Protein AF-A0A969I263-F1 (afdb_monomer)

Radius of gyration: 16.47 Å; Cα contacts (8 Å, |Δi|>4): 74; chains: 1; bounding box: 40×29×43 Å

Sequence (121 aa):
MEAIRRYYFPVASFLLLALTVAAFSDNLFTDTGQSSNSDPKFIIHGMLCGAWMILLFTQSCLVSADNVRLHRKLGAVGIAIAIGVTLSTIWLFVAAWNGWAAMSPEVKANRFLLPSYSLFV

Structure (mmCIF, N/CA/C/O backbone):
data_AF-A0A969I263-F1
#
_entry.id   AF-A0A969I263-F1
#
loop_
_atom_site.group_PDB
_atom_site.id
_atom_site.type_symbol
_atom_site.label_atom_id
_atom_site.label_alt_id
_atom_site.label_comp_id
_atom_site.label_asym_id
_atom_site.label_entity_id
_atom_site.label_seq_id
_atom_site.pdbx_PDB_ins_code
_atom_site.Cartn_x
_atom_site.Cartn_y
_atom_site.Cartn_z
_atom_site.occupancy
_atom_site.B_iso_or_equiv
_atom_site.auth_seq_id
_atom_site.auth_comp_id
_atom_site.auth_asym_id
_atom_site.auth_atom_id
_atom_site.pdbx_PDB_model_num
ATOM 1 N N . MET A 1 1 ? -19.420 16.776 16.633 1.00 62.88 1 MET A N 1
ATOM 2 C CA . MET A 1 1 ? -18.015 16.525 17.035 1.00 62.88 1 MET A CA 1
ATOM 3 C C . MET A 1 1 ? -17.748 15.038 17.274 1.00 62.88 1 MET A C 1
ATOM 5 O O . MET A 1 1 ? -16.822 14.520 16.665 1.00 62.88 1 MET A O 1
ATOM 9 N N . GLU A 1 2 ? -18.571 14.335 18.069 1.00 74.56 2 GLU A N 1
ATOM 10 C CA . GLU A 1 2 ? -18.472 12.875 18.306 1.00 74.56 2 GLU A CA 1
ATOM 11 C C . GLU A 1 2 ? -18.429 12.043 17.011 1.00 74.56 2 GLU A C 1
ATOM 13 O O . GLU A 1 2 ? -17.503 11.270 16.788 1.00 74.56 2 GLU A O 1
ATOM 18 N N . ALA A 1 3 ? -19.405 12.257 16.118 1.00 77.38 3 ALA A N 1
ATOM 19 C CA . ALA A 1 3 ? -19.531 11.497 14.875 1.00 77.38 3 ALA A CA 1
ATOM 20 C C . ALA A 1 3 ? -18.330 11.703 13.937 1.00 77.38 3 ALA A C 1
ATOM 22 O O . ALA A 1 3 ? -17.828 10.744 13.363 1.00 77.38 3 ALA A O 1
ATOM 23 N N . ILE A 1 4 ? -17.821 12.937 13.835 1.00 85.50 4 ILE A N 1
ATOM 24 C CA . ILE A 1 4 ? -16.636 13.242 13.019 1.00 85.50 4 ILE A CA 1
ATOM 25 C C . ILE A 1 4 ? -15.431 12.457 13.542 1.00 85.50 4 ILE A C 1
ATOM 27 O O . ILE A 1 4 ? -14.759 11.797 12.758 1.00 85.50 4 ILE A O 1
ATOM 31 N N . ARG A 1 5 ? -15.194 12.452 14.862 1.00 86.00 5 ARG A N 1
ATOM 32 C CA . ARG A 1 5 ? -14.100 11.670 15.462 1.00 86.00 5 ARG A CA 1
ATOM 33 C C . ARG A 1 5 ? -14.245 10.169 15.210 1.00 86.00 5 ARG A C 1
ATOM 35 O O . ARG A 1 5 ? -13.255 9.518 14.896 1.00 86.00 5 ARG A O 1
ATOM 42 N N . ARG A 1 6 ? -15.466 9.637 15.306 1.00 91.00 6 ARG A N 1
ATOM 43 C CA . ARG A 1 6 ? -15.747 8.208 15.104 1.00 91.00 6 ARG A CA 1
ATOM 44 C C . ARG A 1 6 ? -15.518 7.750 13.661 1.00 91.00 6 ARG A C 1
ATOM 46 O O . ARG A 1 6 ? -15.003 6.656 13.453 1.00 91.00 6 ARG A O 1
ATOM 53 N N . TYR A 1 7 ? -15.894 8.570 12.679 1.00 95.06 7 TYR A N 1
ATOM 54 C CA . TYR A 1 7 ? -15.902 8.173 11.265 1.00 95.06 7 TYR A CA 1
ATOM 55 C C . TYR A 1 7 ? -14.740 8.718 10.435 1.00 95.06 7 TYR A C 1
ATOM 57 O O . TYR A 1 7 ? -14.575 8.282 9.299 1.00 95.06 7 TYR A O 1
ATOM 65 N N . TYR A 1 8 ? -13.909 9.611 10.977 1.00 96.19 8 TYR A N 1
ATOM 66 C CA . TYR A 1 8 ? -12.786 10.194 10.240 1.00 96.19 8 TYR A CA 1
ATOM 67 C C . TYR A 1 8 ? -11.865 9.132 9.616 1.00 96.19 8 TYR A C 1
ATOM 69 O O . TYR A 1 8 ? -11.654 9.142 8.406 1.00 96.19 8 TYR A O 1
ATOM 77 N N . PHE A 1 9 ? -11.365 8.180 10.413 1.00 97.12 9 PHE A N 1
ATOM 78 C CA . PHE A 1 9 ? -10.458 7.139 9.915 1.00 97.12 9 PHE A CA 1
ATOM 79 C C . PHE A 1 9 ? -11.131 6.151 8.946 1.00 97.12 9 PHE A C 1
ATOM 81 O O . PHE A 1 9 ? -10.532 5.882 7.903 1.00 97.12 9 PHE A O 1
ATOM 88 N N . PRO A 1 10 ? -12.357 5.648 9.207 1.00 98.06 10 PRO A N 1
ATOM 89 C CA . PRO A 1 10 ? -13.111 4.876 8.219 1.00 98.06 10 PRO A CA 1
ATOM 90 C C . PRO A 1 10 ? -13.297 5.588 6.882 1.00 98.06 10 PRO A C 1
ATOM 92 O O . PRO A 1 10 ? -13.045 4.997 5.838 1.00 98.06 10 PRO A O 1
ATOM 95 N N . VAL A 1 11 ? -13.688 6.863 6.892 1.00 98.12 11 VAL A N 1
ATOM 96 C CA . VAL A 1 11 ? -13.900 7.624 5.652 1.00 98.12 11 VAL A CA 1
ATOM 97 C C . VAL A 1 11 ? -12.577 7.855 4.925 1.00 98.12 11 VAL A C 1
ATOM 99 O O . VAL A 1 11 ? -12.491 7.601 3.728 1.00 98.12 11 VAL A O 1
ATOM 102 N N . ALA A 1 12 ? -11.529 8.287 5.631 1.00 98.12 12 ALA A N 1
ATOM 103 C CA . ALA A 1 12 ? -10.223 8.529 5.025 1.00 98.12 12 ALA A CA 1
ATOM 104 C C . ALA A 1 12 ? -9.626 7.251 4.411 1.00 98.12 12 ALA A C 1
ATOM 106 O O . ALA A 1 12 ? -9.184 7.261 3.264 1.00 98.12 12 ALA A O 1
ATOM 107 N N . SER A 1 13 ? -9.656 6.134 5.139 1.00 98.31 13 SER A N 1
ATOM 108 C CA . SER A 1 13 ? -9.146 4.853 4.637 1.00 98.31 13 SER A CA 1
ATOM 109 C C . SER A 1 13 ? -10.015 4.259 3.527 1.00 98.31 13 SER A C 1
ATOM 111 O O . SER A 1 13 ? -9.472 3.664 2.600 1.00 98.31 13 SER A O 1
ATOM 113 N N . PHE A 1 14 ? -11.335 4.475 3.550 1.00 98.56 14 PHE A N 1
ATOM 114 C CA . PHE A 1 14 ? -12.209 4.123 2.431 1.00 98.56 14 PHE A CA 1
ATOM 115 C C . PHE A 1 14 ? -11.843 4.898 1.164 1.00 98.56 14 PHE A C 1
ATOM 117 O O . PHE A 1 14 ? -11.745 4.299 0.098 1.00 98.56 14 PHE A O 1
ATOM 124 N N . LEU A 1 15 ? -11.596 6.208 1.270 1.00 98.50 15 LEU A N 1
ATOM 125 C CA . LEU A 1 15 ? -11.154 7.017 0.131 1.00 98.50 15 LEU A CA 1
ATOM 126 C C . LEU A 1 15 ? -9.817 6.513 -0.423 1.00 98.50 15 LEU A C 1
ATOM 128 O O . LEU A 1 15 ? -9.682 6.376 -1.635 1.00 98.50 15 LEU A O 1
ATOM 132 N N . LEU A 1 16 ? -8.855 6.177 0.442 1.00 98.19 16 LEU A N 1
ATOM 133 C CA . LEU A 1 16 ? -7.583 5.581 0.016 1.00 98.19 16 LEU A 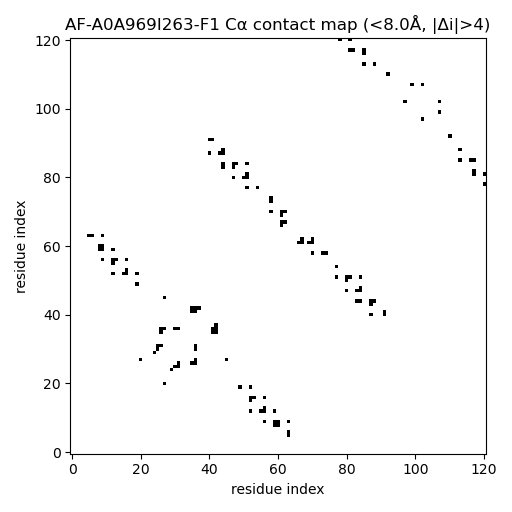CA 1
ATOM 134 C C . LEU A 1 16 ? -7.782 4.231 -0.686 1.00 98.19 16 LEU A C 1
ATOM 136 O O . LEU A 1 16 ? -7.170 3.987 -1.727 1.00 98.19 16 LEU A O 1
ATOM 140 N N . LEU A 1 17 ? -8.656 3.372 -0.158 1.00 98.38 17 LEU A N 1
ATOM 141 C CA . LEU A 1 17 ? -8.996 2.095 -0.780 1.00 98.38 17 LEU A CA 1
ATOM 142 C C . LEU A 1 17 ? -9.670 2.304 -2.143 1.00 98.38 17 LEU A C 1
ATOM 144 O O . LEU A 1 17 ? -9.269 1.676 -3.116 1.00 98.38 17 LEU A O 1
ATOM 148 N N . ALA A 1 18 ? -10.637 3.216 -2.243 1.00 98.38 18 ALA A N 1
ATOM 149 C CA . ALA A 1 18 ? -11.325 3.532 -3.492 1.00 98.38 18 ALA A CA 1
ATOM 150 C C . ALA A 1 18 ? -10.363 4.095 -4.549 1.00 98.38 18 ALA A C 1
ATOM 152 O O . ALA A 1 18 ? -10.395 3.663 -5.700 1.00 98.38 18 ALA A O 1
ATOM 153 N N . LEU A 1 19 ? -9.464 5.002 -4.155 1.00 98.00 19 LEU A N 1
ATOM 154 C CA . LEU A 1 19 ? -8.421 5.529 -5.036 1.00 98.00 19 LEU A CA 1
ATOM 155 C C . LEU A 1 19 ? -7.442 4.438 -5.472 1.00 98.00 19 LEU A C 1
ATOM 157 O O . LEU A 1 19 ? -7.058 4.417 -6.634 1.00 98.00 19 LEU A O 1
ATOM 161 N N . THR A 1 20 ? -7.081 3.509 -4.584 1.00 96.38 20 THR A N 1
ATOM 162 C CA . THR A 1 20 ? -6.241 2.351 -4.931 1.00 96.38 20 THR A CA 1
ATOM 163 C C . THR A 1 20 ? -6.941 1.469 -5.966 1.00 96.38 20 THR A C 1
ATOM 165 O O . THR A 1 20 ? -6.370 1.142 -6.998 1.00 96.38 20 THR A O 1
ATOM 168 N N . VAL A 1 21 ? -8.207 1.125 -5.738 1.00 96.19 21 VAL A N 1
ATOM 169 C CA . VAL A 1 21 ? -9.000 0.308 -6.668 1.00 96.19 21 VAL A CA 1
ATOM 170 C C . VAL A 1 21 ? -9.119 0.996 -8.030 1.00 96.19 21 VAL A C 1
ATOM 172 O O . VAL A 1 21 ? -8.955 0.339 -9.053 1.00 96.19 21 VAL A O 1
ATOM 175 N N . ALA A 1 22 ? -9.360 2.309 -8.057 1.00 96.31 22 ALA A N 1
ATOM 176 C CA . ALA A 1 22 ? -9.452 3.077 -9.295 1.00 96.31 22 ALA A CA 1
ATOM 177 C C . ALA A 1 22 ? -8.105 3.156 -10.033 1.00 96.31 22 ALA A C 1
ATOM 179 O O . ALA A 1 22 ? -8.039 2.832 -11.219 1.00 96.31 22 ALA A O 1
ATOM 180 N N . ALA A 1 23 ? -7.035 3.542 -9.330 1.00 93.31 23 ALA A N 1
ATOM 181 C CA . ALA A 1 23 ? -5.709 3.769 -9.903 1.00 93.31 23 ALA A CA 1
ATOM 182 C C . ALA A 1 23 ? -5.035 2.494 -10.426 1.00 93.31 23 ALA A C 1
ATOM 184 O O . ALA A 1 23 ? -4.183 2.592 -11.299 1.00 93.31 23 ALA A O 1
ATOM 185 N N . PHE A 1 24 ? -5.415 1.325 -9.903 1.00 93.62 24 PHE A N 1
ATOM 186 C CA . PHE A 1 24 ? -4.864 0.027 -10.301 1.00 93.62 24 PHE A CA 1
ATOM 187 C C . PHE A 1 24 ? -5.895 -0.865 -11.013 1.00 93.62 24 PHE A C 1
ATOM 189 O O . PHE A 1 24 ? -5.673 -2.063 -11.160 1.00 93.62 24 PHE A O 1
ATOM 196 N N . SER A 1 25 ? -7.046 -0.325 -11.433 1.00 91.62 25 SER A N 1
ATOM 197 C CA . SER A 1 25 ? -8.129 -1.103 -12.067 1.00 91.62 25 SER A CA 1
ATOM 198 C C . SER A 1 25 ? -7.733 -1.743 -13.407 1.00 91.62 25 SER A C 1
ATOM 200 O O . SER A 1 25 ? -8.202 -2.836 -13.739 1.00 91.62 25 SER A O 1
ATOM 202 N N . ASP A 1 26 ? -6.830 -1.086 -14.133 1.00 91.06 26 ASP A N 1
ATOM 203 C CA . ASP A 1 26 ? -6.177 -1.509 -15.378 1.00 91.06 26 ASP A CA 1
ATOM 204 C C . ASP A 1 26 ? -5.198 -2.681 -15.202 1.00 91.06 26 ASP A C 1
ATOM 206 O O . ASP A 1 26 ? -4.696 -3.231 -16.182 1.00 91.06 26 ASP A O 1
ATOM 210 N N . ASN A 1 27 ? -4.881 -3.022 -13.953 1.00 87.69 27 ASN A N 1
ATOM 211 C CA . ASN A 1 27 ? -4.076 -4.173 -13.579 1.00 87.69 27 ASN A CA 1
ATOM 212 C C . ASN A 1 27 ? -4.909 -5.215 -12.823 1.00 87.69 27 ASN A C 1
ATOM 214 O O . ASN A 1 27 ? -4.793 -6.412 -13.065 1.00 87.69 27 ASN A O 1
ATOM 218 N N . LEU A 1 28 ? -5.783 -4.744 -11.932 1.00 81.94 28 LEU A N 1
ATOM 219 C CA . LEU A 1 28 ? -6.527 -5.563 -10.983 1.00 81.94 28 LEU A CA 1
ATOM 220 C C . LEU A 1 28 ? -7.722 -6.289 -11.611 1.00 81.94 28 LEU A C 1
ATOM 222 O O . LEU A 1 28 ? -8.030 -7.407 -11.204 1.00 81.94 28 LEU A O 1
ATOM 226 N N . PHE A 1 29 ? -8.407 -5.662 -12.572 1.00 87.31 29 PHE A N 1
ATOM 227 C CA . PHE A 1 29 ? -9.638 -6.211 -13.160 1.00 87.31 29 PHE A CA 1
ATOM 228 C C . PHE A 1 29 ? -9.608 -6.310 -14.679 1.00 87.31 29 PHE A C 1
ATOM 230 O O . PHE A 1 29 ? -10.366 -7.092 -15.250 1.00 87.31 29 PHE A O 1
ATOM 237 N N . THR A 1 30 ? -8.774 -5.504 -15.331 1.00 89.88 30 THR A N 1
ATOM 238 C CA . THR A 1 30 ? -8.725 -5.411 -16.790 1.00 89.88 30 THR A CA 1
ATOM 239 C C . THR A 1 30 ? -7.328 -5.761 -17.257 1.00 89.88 30 THR A C 1
ATOM 241 O O . THR A 1 30 ? -6.364 -5.262 -16.697 1.00 89.88 30 THR A O 1
ATOM 244 N N . ASP A 1 31 ? -7.205 -6.592 -18.286 1.00 90.56 31 ASP A N 1
ATOM 245 C CA . ASP A 1 31 ? -5.941 -6.731 -19.003 1.00 90.56 31 ASP A CA 1
ATOM 246 C C . ASP A 1 31 ? -5.889 -5.658 -20.092 1.00 90.56 31 ASP A C 1
ATOM 248 O O . ASP A 1 31 ? -6.712 -5.649 -21.009 1.00 90.56 31 ASP A O 1
ATOM 252 N N . THR A 1 32 ? -4.960 -4.715 -19.956 1.00 92.94 32 THR A N 1
ATOM 253 C CA . THR A 1 32 ? -4.763 -3.625 -20.922 1.00 92.94 32 THR A CA 1
ATOM 254 C C . THR A 1 32 ? -3.577 -3.889 -21.852 1.00 92.94 32 THR A C 1
ATOM 256 O O . THR A 1 32 ? -3.262 -3.055 -22.701 1.00 92.94 32 THR A O 1
ATOM 259 N N . GLY A 1 33 ? -2.927 -5.052 -21.726 1.00 92.38 33 GLY A N 1
ATOM 260 C CA . GLY A 1 33 ? -1.746 -5.434 -22.494 1.00 92.38 33 GLY A CA 1
ATOM 261 C C . GLY A 1 33 ? -0.436 -4.842 -21.967 1.00 92.38 33 GLY A C 1
ATOM 262 O O . GLY A 1 33 ? 0.600 -4.985 -22.622 1.00 92.38 33 GLY A O 1
ATOM 263 N N . GLN A 1 34 ? -0.438 -4.182 -20.802 1.00 91.88 34 GLN A N 1
ATOM 264 C CA . GLN A 1 34 ? 0.804 -3.745 -20.161 1.00 91.88 34 GLN A CA 1
ATOM 265 C C . GLN A 1 34 ? 1.538 -4.937 -19.540 1.00 91.88 34 GLN A C 1
ATOM 267 O O . GLN A 1 34 ? 0.931 -5.889 -19.057 1.00 91.88 34 GLN A O 1
ATOM 272 N N . SER A 1 35 ? 2.871 -4.874 -19.496 1.00 87.88 35 SER A N 1
ATOM 273 C CA . SER A 1 35 ? 3.695 -5.973 -18.967 1.00 87.88 35 SER A CA 1
ATOM 274 C C . SER A 1 35 ? 3.313 -6.375 -17.538 1.00 87.88 35 SER A C 1
ATOM 276 O O . SER A 1 35 ? 3.371 -7.551 -17.181 1.00 87.88 35 SER A O 1
ATOM 278 N N . SER A 1 36 ? 2.871 -5.411 -16.731 1.00 90.31 36 SER A N 1
ATOM 279 C CA . SER A 1 36 ? 2.437 -5.624 -15.354 1.00 90.31 36 SER A CA 1
ATOM 280 C C . SER A 1 36 ? 1.146 -6.440 -15.223 1.00 90.31 36 SER A C 1
ATOM 282 O O . SER A 1 36 ? 0.903 -6.932 -14.124 1.00 90.31 36 SER A O 1
ATOM 284 N N . ASN A 1 37 ? 0.338 -6.617 -16.280 1.00 93.06 37 ASN A N 1
ATOM 285 C CA . ASN A 1 37 ? -0.862 -7.468 -16.241 1.00 93.06 37 ASN A CA 1
ATOM 286 C C . ASN A 1 37 ? -0.521 -8.962 -16.127 1.00 93.06 37 ASN A C 1
ATOM 288 O O . ASN A 1 37 ? -1.270 -9.716 -15.513 1.00 93.06 37 ASN A O 1
ATOM 292 N N . SER A 1 38 ? 0.600 -9.395 -16.711 1.00 91.50 38 SER A N 1
ATOM 293 C CA . SER A 1 38 ? 0.970 -10.817 -16.801 1.00 91.50 38 SER A CA 1
ATOM 294 C C . SER A 1 38 ? 2.202 -11.196 -15.984 1.00 91.50 38 SER A C 1
ATOM 296 O O . SER A 1 38 ? 2.454 -12.373 -15.733 1.00 91.50 38 SER A O 1
ATOM 298 N N . ASP A 1 39 ? 3.020 -10.216 -15.609 1.00 94.00 39 ASP A N 1
ATOM 299 C CA . ASP A 1 39 ? 4.308 -10.463 -14.978 1.00 94.00 39 ASP A CA 1
ATOM 300 C C . ASP A 1 39 ? 4.153 -10.691 -13.457 1.00 94.00 39 ASP A C 1
ATOM 302 O O . ASP A 1 39 ? 3.749 -9.774 -12.726 1.00 94.00 39 ASP A O 1
ATOM 306 N N . PRO A 1 40 ? 4.491 -11.894 -12.941 1.00 94.06 40 PRO A N 1
ATOM 307 C CA . PRO A 1 40 ? 4.131 -12.313 -11.586 1.00 94.06 40 PRO A CA 1
ATOM 308 C C . PRO A 1 40 ? 4.603 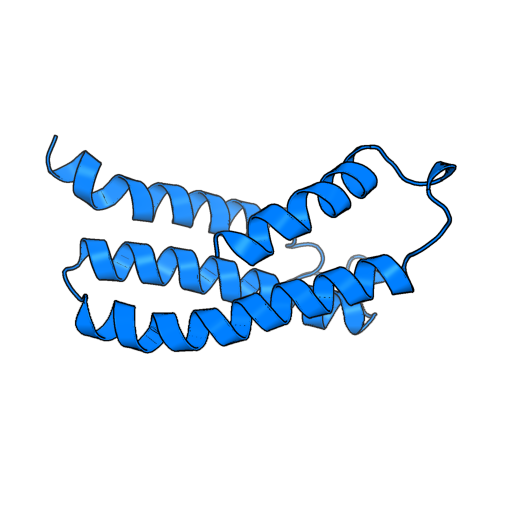-11.381 -10.470 1.00 94.06 40 PRO A C 1
ATOM 310 O O . PRO A 1 40 ? 3.932 -11.272 -9.444 1.00 94.06 40 PRO A O 1
ATOM 313 N N . LYS A 1 41 ? 5.738 -10.687 -10.640 1.00 94.88 41 LYS A N 1
ATOM 314 C CA . LYS A 1 41 ? 6.254 -9.790 -9.590 1.00 94.88 41 LYS A CA 1
ATOM 315 C C . LYS A 1 41 ? 5.319 -8.608 -9.328 1.00 94.88 41 LYS A C 1
ATOM 317 O O . LYS A 1 41 ? 5.176 -8.206 -8.175 1.00 94.88 41 LYS A O 1
ATOM 322 N N . PHE A 1 42 ? 4.668 -8.080 -10.368 1.00 94.38 42 PHE A N 1
ATOM 323 C CA . PHE A 1 42 ? 3.719 -6.975 -10.227 1.00 94.38 42 PHE A CA 1
ATOM 324 C C . PHE A 1 42 ? 2.390 -7.461 -9.660 1.00 94.38 42 PHE A C 1
ATOM 326 O O . PHE A 1 42 ? 1.850 -6.808 -8.774 1.00 94.38 42 PHE A O 1
ATOM 333 N N . ILE A 1 43 ? 1.928 -8.644 -10.075 1.00 93.81 43 ILE A N 1
ATOM 334 C CA . ILE A 1 43 ? 0.700 -9.258 -9.554 1.00 93.81 43 ILE A CA 1
ATOM 335 C C . ILE A 1 43 ? 0.839 -9.538 -8.051 1.00 93.81 43 ILE A C 1
ATOM 337 O O . ILE A 1 43 ? -0.013 -9.139 -7.260 1.00 93.81 43 ILE A O 1
ATOM 341 N N . ILE A 1 44 ? 1.940 -10.169 -7.623 1.00 95.75 44 ILE A N 1
ATOM 342 C CA . ILE A 1 44 ? 2.192 -10.478 -6.205 1.00 95.75 44 ILE A CA 1
ATOM 343 C C . ILE A 1 44 ? 2.265 -9.200 -5.368 1.00 95.75 44 ILE A C 1
ATOM 345 O O . ILE A 1 44 ? 1.608 -9.108 -4.330 1.00 95.75 44 ILE A O 1
ATOM 349 N N . HIS A 1 45 ? 3.034 -8.204 -5.816 1.00 96.19 45 HIS A N 1
ATOM 350 C CA . HIS A 1 45 ? 3.125 -6.923 -5.120 1.00 96.19 45 HIS A CA 1
ATOM 351 C C . HIS A 1 45 ? 1.764 -6.211 -5.054 1.00 96.19 45 HIS A C 1
ATOM 353 O O . HIS A 1 45 ? 1.363 -5.751 -3.985 1.00 96.19 45 HIS A O 1
ATOM 359 N N . GLY A 1 46 ? 1.026 -6.179 -6.166 1.00 95.38 46 GLY A N 1
ATOM 360 C CA . GLY A 1 46 ? -0.308 -5.588 -6.253 1.00 95.38 46 GLY A CA 1
ATOM 361 C C . GLY A 1 46 ? -1.301 -6.243 -5.294 1.00 95.38 46 GLY A C 1
ATOM 362 O O . GLY A 1 46 ? -2.002 -5.538 -4.571 1.00 95.38 46 GLY A O 1
ATOM 363 N N . MET A 1 47 ? -1.306 -7.577 -5.195 1.00 95.44 47 MET A N 1
ATOM 364 C CA . MET A 1 47 ? -2.140 -8.304 -4.229 1.00 95.44 47 MET A CA 1
ATOM 365 C C . MET A 1 47 ? -1.778 -7.970 -2.777 1.00 95.44 47 MET A C 1
ATOM 367 O O . MET A 1 47 ? -2.674 -7.776 -1.957 1.00 95.44 47 MET A O 1
ATOM 371 N N . LEU A 1 48 ? -0.485 -7.870 -2.450 1.00 97.38 48 LEU A N 1
ATOM 372 C CA . LEU A 1 48 ? -0.024 -7.516 -1.102 1.00 97.38 48 LEU A CA 1
ATOM 373 C C . LEU A 1 48 ? -0.415 -6.079 -0.728 1.00 97.38 48 LEU A C 1
ATOM 375 O O . LEU A 1 48 ? -0.955 -5.855 0.355 1.00 97.38 48 LEU A O 1
ATOM 379 N N . CYS A 1 49 ? -0.214 -5.120 -1.634 1.00 96.31 49 CYS A N 1
ATOM 380 C CA . CYS A 1 49 ? -0.642 -3.732 -1.449 1.00 96.31 49 CYS A CA 1
ATOM 381 C C . CYS A 1 49 ? -2.171 -3.606 -1.356 1.00 96.31 49 CYS A C 1
ATOM 383 O O . CYS A 1 49 ? -2.681 -2.881 -0.503 1.00 96.31 49 CYS A O 1
ATOM 385 N N . GLY A 1 50 ? -2.917 -4.347 -2.178 1.00 96.81 50 GLY A N 1
ATOM 386 C CA . GLY A 1 50 ? -4.377 -4.404 -2.106 1.00 96.81 50 GLY A CA 1
ATOM 387 C C . GLY A 1 50 ? -4.861 -4.954 -0.764 1.00 96.81 50 GLY A C 1
ATOM 388 O O . GLY A 1 50 ? -5.694 -4.334 -0.102 1.00 96.81 50 GLY A O 1
ATOM 389 N N . ALA A 1 51 ? -4.283 -6.069 -0.309 1.00 97.31 51 ALA A N 1
ATOM 390 C CA . ALA A 1 51 ? -4.571 -6.647 1.002 1.00 97.31 51 ALA A CA 1
ATOM 391 C C . ALA A 1 51 ? -4.245 -5.671 2.144 1.00 97.31 51 ALA A C 1
ATOM 393 O O . ALA A 1 51 ? -5.024 -5.558 3.091 1.00 97.31 51 ALA A O 1
ATOM 394 N N . TRP A 1 52 ? -3.141 -4.925 2.036 1.00 97.81 52 TRP A N 1
ATOM 395 C CA . TRP A 1 52 ? -2.772 -3.882 2.991 1.00 97.81 52 TRP A CA 1
ATOM 396 C C . TRP A 1 52 ? -3.839 -2.781 3.091 1.00 97.81 52 TRP A C 1
ATOM 398 O O . TRP A 1 52 ? -4.284 -2.457 4.193 1.00 97.81 52 TRP A O 1
ATOM 408 N N . MET A 1 53 ? -4.316 -2.250 1.960 1.00 97.75 53 MET A N 1
ATOM 409 C CA . MET A 1 53 ? -5.345 -1.198 1.945 1.00 97.75 53 MET A CA 1
ATOM 410 C C . MET A 1 53 ? -6.705 -1.691 2.454 1.00 97.75 53 MET A C 1
ATOM 412 O O . MET A 1 53 ? -7.379 -0.987 3.211 1.00 97.75 53 MET A O 1
ATOM 416 N N . ILE A 1 54 ? -7.094 -2.920 2.102 1.00 98.25 54 ILE A N 1
ATOM 417 C CA . ILE A 1 54 ? -8.309 -3.561 2.630 1.00 98.25 54 ILE A CA 1
ATOM 418 C C . ILE A 1 54 ? -8.209 -3.718 4.150 1.00 98.25 54 ILE A C 1
ATOM 420 O O . ILE A 1 54 ? -9.172 -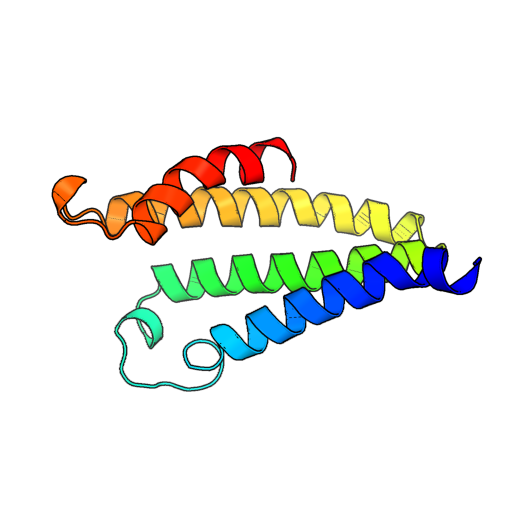3.435 4.873 1.00 98.25 54 ILE A O 1
ATOM 424 N N . LEU A 1 55 ? -7.047 -4.148 4.649 1.00 98.19 55 LEU A N 1
ATOM 425 C CA . LEU A 1 55 ? -6.829 -4.302 6.078 1.00 98.19 55 LEU A CA 1
ATOM 426 C C . LEU A 1 55 ? -6.860 -2.946 6.784 1.00 98.19 55 LEU A C 1
ATOM 428 O O . LEU A 1 55 ? -7.533 -2.843 7.802 1.00 98.19 55 LEU A O 1
ATOM 432 N N . LEU A 1 56 ? -6.226 -1.903 6.243 1.00 97.88 56 LEU A N 1
ATOM 433 C CA . LEU A 1 56 ? -6.277 -0.548 6.803 1.00 97.88 56 LEU A CA 1
ATOM 434 C C . LEU A 1 56 ? -7.723 -0.064 6.989 1.00 97.88 56 LEU A C 1
ATOM 436 O O . LEU A 1 56 ? -8.097 0.374 8.082 1.00 97.88 56 LEU A O 1
ATOM 440 N N . PHE A 1 57 ? -8.553 -0.199 5.950 1.00 98.62 57 PHE A N 1
ATOM 441 C CA . PHE A 1 57 ? -9.973 0.142 6.032 1.00 98.62 57 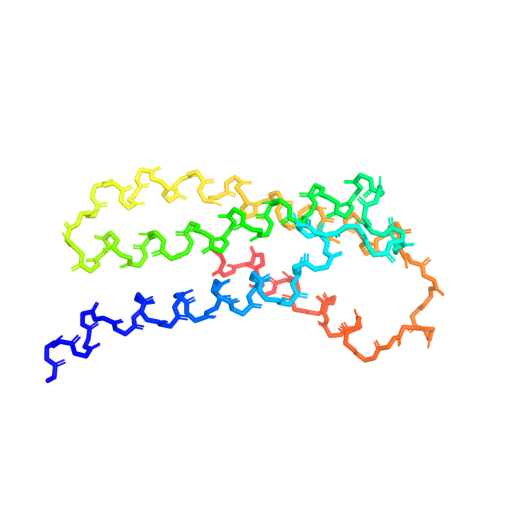PHE A CA 1
ATOM 442 C C . PHE A 1 57 ? -10.684 -0.693 7.103 1.00 98.62 57 PHE A C 1
ATOM 444 O O . PHE A 1 57 ? -11.302 -0.140 8.015 1.00 98.62 57 PHE A O 1
ATOM 451 N N . THR A 1 58 ? -10.500 -2.014 7.075 1.00 98.56 58 THR A N 1
ATOM 452 C CA . THR A 1 58 ? -11.086 -2.938 8.058 1.00 98.56 58 THR A CA 1
ATOM 453 C C . THR A 1 58 ? -10.701 -2.561 9.491 1.00 98.56 58 THR A C 1
ATOM 455 O O . THR A 1 58 ? -11.563 -2.495 10.367 1.00 98.56 58 THR A O 1
ATOM 458 N N . GLN A 1 59 ? -9.425 -2.264 9.743 1.00 98.12 59 GLN A N 1
ATOM 459 C CA . GLN A 1 59 ? -8.922 -1.900 11.065 1.00 98.12 59 GLN A CA 1
ATOM 460 C C . GLN A 1 59 ? -9.561 -0.612 11.579 1.00 98.12 59 GLN A C 1
ATOM 462 O O . GLN A 1 59 ? -9.975 -0.555 12.739 1.00 98.12 59 GLN A O 1
ATOM 467 N N . SER A 1 60 ? -9.703 0.394 10.715 1.00 98.06 60 SER A N 1
ATOM 468 C CA . SER A 1 60 ? -10.364 1.645 11.085 1.00 98.06 60 SER A CA 1
ATOM 469 C C . SER A 1 60 ? -11.850 1.441 11.419 1.00 98.06 60 SER A C 1
ATOM 471 O O . SER A 1 60 ? -12.338 1.984 12.414 1.00 98.06 60 SER A O 1
ATOM 473 N N . CYS A 1 61 ? -12.556 0.588 10.664 1.00 98.25 61 CYS A N 1
ATOM 474 C CA . CYS A 1 61 ? -13.944 0.226 10.941 1.00 98.25 61 CYS A CA 1
ATOM 475 C C . CYS A 1 61 ? -14.081 -0.513 12.275 1.00 98.25 61 CYS A C 1
ATOM 477 O O . CYS A 1 61 ? -14.968 -0.179 13.060 1.00 98.25 61 CYS A O 1
ATOM 479 N N . LEU A 1 62 ? -13.192 -1.468 12.570 1.00 98.25 62 LEU A N 1
ATOM 480 C CA . LEU A 1 62 ? -13.220 -2.224 13.825 1.00 98.25 62 LEU A CA 1
ATOM 481 C C . LEU A 1 62 ? -13.041 -1.325 15.047 1.00 98.25 62 LEU A C 1
ATOM 483 O O . LEU A 1 62 ? -13.773 -1.491 16.020 1.00 98.25 62 LEU A O 1
ATOM 487 N N . VAL A 1 63 ? -12.126 -0.354 14.989 1.00 97.19 63 VAL A N 1
ATOM 488 C CA . VAL A 1 63 ? -11.963 0.639 16.062 1.00 97.19 63 VAL A CA 1
ATOM 489 C C . VAL A 1 63 ? -13.209 1.517 16.177 1.00 97.19 63 VAL A C 1
ATOM 491 O O . VAL A 1 63 ? -13.708 1.708 17.280 1.00 97.19 63 VAL A O 1
ATOM 494 N N . SER A 1 64 ? -13.776 1.986 15.059 1.00 96.81 64 SER A N 1
ATOM 495 C CA . SER A 1 64 ? -15.013 2.787 15.080 1.00 96.81 64 SER A CA 1
ATOM 496 C C . SER A 1 64 ? -16.230 2.022 15.622 1.00 96.81 64 SER A C 1
ATOM 498 O O . SER A 1 64 ? -17.187 2.634 16.096 1.00 96.81 64 SER A O 1
ATOM 500 N N . ALA A 1 65 ? -16.203 0.691 15.552 1.00 96.44 65 ALA A N 1
ATOM 501 C CA . ALA A 1 65 ? -17.229 -0.211 16.065 1.00 96.44 65 ALA A CA 1
ATOM 502 C C . ALA A 1 65 ? -16.897 -0.761 17.466 1.00 96.44 65 ALA A C 1
ATOM 504 O O . ALA A 1 65 ? -17.549 -1.702 17.913 1.00 96.44 65 ALA A O 1
ATOM 505 N N . ASP A 1 66 ? -15.866 -0.224 18.130 1.00 96.56 66 ASP A N 1
ATOM 506 C CA . ASP A 1 66 ? -15.384 -0.650 19.450 1.00 96.56 66 ASP A CA 1
ATOM 507 C C . ASP A 1 66 ? -14.964 -2.137 19.524 1.00 96.56 66 ASP A C 1
ATOM 509 O O . ASP A 1 66 ? -14.774 -2.710 20.600 1.00 96.56 66 ASP A O 1
ATOM 513 N N . ASN A 1 67 ? -14.724 -2.784 18.378 1.00 98.00 67 ASN A N 1
ATOM 514 C CA . ASN A 1 67 ? -14.286 -4.178 18.287 1.00 98.00 67 ASN A CA 1
ATOM 515 C C . ASN A 1 67 ? -12.753 -4.296 18.324 1.00 98.00 67 ASN A C 1
ATOM 517 O O . ASN A 1 67 ? -12.094 -4.825 17.420 1.00 98.00 67 ASN A O 1
ATOM 521 N N . VAL A 1 68 ? -12.169 -3.812 19.419 1.00 97.50 68 VAL A N 1
ATOM 522 C CA . VAL A 1 68 ? -10.710 -3.765 19.620 1.00 97.50 68 VAL A CA 1
ATOM 523 C C . VAL A 1 68 ? -10.097 -5.169 19.703 1.00 97.50 68 VAL A C 1
ATOM 525 O O . VAL A 1 68 ? -8.942 -5.381 19.327 1.00 97.50 68 VAL A O 1
ATOM 528 N N . ARG A 1 69 ? -10.868 -6.165 20.157 1.00 98.00 69 ARG A N 1
ATOM 529 C CA . ARG A 1 69 ? -10.409 -7.559 20.228 1.00 98.00 69 ARG A CA 1
ATOM 530 C C . ARG A 1 69 ? -10.059 -8.099 18.843 1.00 98.00 69 ARG A C 1
ATOM 532 O O . ARG A 1 69 ? -8.984 -8.676 18.674 1.00 98.00 69 ARG A O 1
ATOM 539 N N . LEU A 1 70 ? -10.948 -7.920 17.864 1.00 98.19 70 LEU A N 1
ATOM 540 C CA . LEU A 1 70 ? -10.689 -8.376 16.500 1.00 98.19 70 LEU A CA 1
ATOM 541 C C . LEU A 1 70 ? -9.627 -7.511 15.814 1.00 98.19 70 LEU A C 1
ATOM 543 O O . LEU A 1 70 ? -8.771 -8.072 15.133 1.00 98.19 70 LEU A O 1
ATOM 547 N N . HIS A 1 71 ? -9.620 -6.196 16.070 1.00 97.69 71 HIS A N 1
ATOM 548 C CA . HIS A 1 71 ? -8.581 -5.279 15.584 1.00 97.69 71 HIS A CA 1
ATOM 549 C C . HIS A 1 71 ? -7.177 -5.801 15.916 1.00 97.69 71 HIS A C 1
ATOM 551 O O . HIS A 1 71 ? -6.352 -5.998 15.026 1.00 97.69 71 HIS A O 1
ATOM 557 N N . ARG A 1 72 ? -6.938 -6.150 17.188 1.00 97.06 72 ARG A N 1
ATOM 558 C CA . ARG A 1 72 ? -5.650 -6.696 17.647 1.00 97.06 72 ARG A CA 1
ATOM 559 C C . ARG A 1 72 ? -5.307 -8.036 16.996 1.00 97.06 72 ARG A C 1
ATOM 561 O O . ARG A 1 72 ? -4.163 -8.246 16.605 1.00 97.06 72 ARG A O 1
ATOM 568 N N . LYS A 1 73 ? -6.287 -8.936 16.849 1.00 96.69 73 LYS A N 1
ATOM 569 C CA . LYS A 1 73 ? -6.069 -10.252 16.227 1.00 96.69 73 LYS A CA 1
ATOM 570 C C . LYS A 1 73 ? -5.681 -10.123 14.751 1.00 96.69 73 LYS A C 1
ATOM 572 O O . LYS A 1 73 ? -4.735 -10.769 14.315 1.00 96.69 73 LYS A O 1
ATOM 577 N N . LEU A 1 74 ? -6.393 -9.287 13.994 1.00 97.06 74 LEU A N 1
ATOM 578 C CA . LEU A 1 74 ? -6.079 -9.029 12.586 1.00 97.06 74 LEU A CA 1
ATOM 579 C C . LEU A 1 74 ? -4.835 -8.147 12.421 1.00 97.06 74 LEU A C 1
ATOM 581 O O . LEU A 1 74 ? -4.149 -8.256 11.411 1.00 97.06 74 LEU A O 1
ATOM 585 N N . GLY A 1 75 ? -4.504 -7.312 13.409 1.00 95.19 75 GLY A N 1
ATOM 586 C CA . GLY A 1 75 ? -3.306 -6.469 13.390 1.00 95.19 75 GLY A CA 1
ATOM 587 C C . GLY A 1 75 ? -2.025 -7.298 13.305 1.00 95.19 75 GLY A C 1
ATOM 588 O O . GLY A 1 75 ? -1.134 -6.968 12.532 1.00 95.19 75 GLY A O 1
ATOM 589 N N . ALA A 1 76 ? -1.980 -8.442 13.996 1.00 94.62 76 ALA A N 1
ATOM 590 C CA . ALA A 1 76 ? -0.866 -9.385 13.886 1.00 94.62 76 ALA A CA 1
ATOM 591 C C . ALA A 1 76 ? -0.701 -9.953 12.462 1.00 94.62 76 ALA A C 1
ATOM 593 O O . ALA A 1 76 ? 0.420 -10.109 11.987 1.00 94.62 76 ALA A O 1
ATOM 594 N N . VAL A 1 77 ? -1.808 -10.213 11.754 1.00 94.56 77 VAL A N 1
ATOM 595 C CA . VAL A 1 77 ? -1.777 -10.605 10.331 1.00 94.56 77 VAL A CA 1
ATOM 596 C C 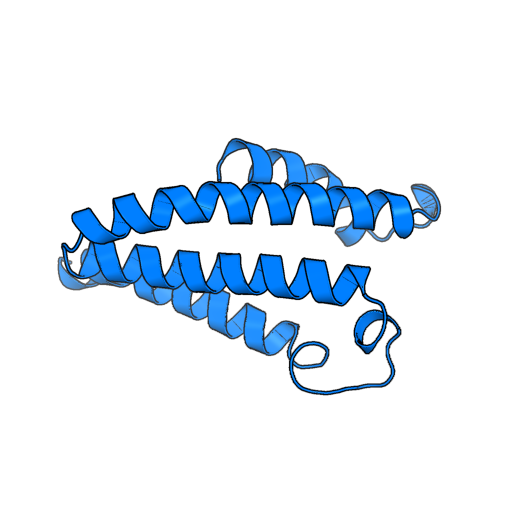. VAL A 1 77 ? -1.272 -9.446 9.466 1.00 94.56 77 VAL A C 1
ATOM 598 O O . VAL A 1 77 ? -0.525 -9.667 8.514 1.00 94.56 77 VAL A O 1
ATOM 601 N 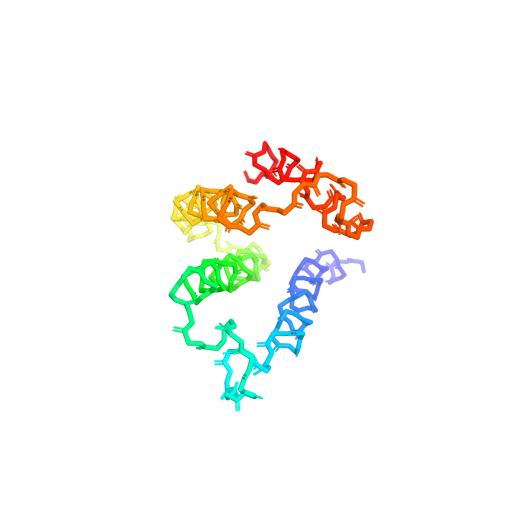N . GLY A 1 78 ? -1.616 -8.209 9.834 1.00 94.69 78 GLY A N 1
ATOM 602 C CA . GLY A 1 78 ? -1.116 -6.997 9.188 1.00 94.69 78 GLY A CA 1
ATOM 603 C C . GLY A 1 78 ? 0.404 -6.899 9.163 1.00 94.69 78 GLY A C 1
ATOM 604 O O . GLY A 1 78 ? 0.947 -6.535 8.128 1.00 94.69 78 GLY A O 1
ATOM 605 N N . ILE A 1 79 ? 1.097 -7.322 10.224 1.00 94.94 79 ILE A N 1
ATOM 606 C CA . ILE A 1 79 ? 2.571 -7.336 10.261 1.00 94.94 79 ILE A CA 1
ATOM 607 C C . ILE A 1 79 ? 3.141 -8.219 9.141 1.00 94.94 79 ILE A C 1
ATOM 609 O O . ILE A 1 79 ? 4.073 -7.821 8.445 1.00 94.94 79 ILE A O 1
ATOM 613 N N . ALA A 1 80 ? 2.565 -9.403 8.917 1.00 96.06 80 ALA A N 1
ATOM 614 C CA . ALA A 1 80 ? 3.016 -10.294 7.849 1.00 96.06 80 ALA A CA 1
ATOM 615 C C . ALA A 1 80 ? 2.772 -9.687 6.455 1.00 96.06 80 ALA A C 1
ATOM 617 O O . ALA A 1 80 ? 3.636 -9.780 5.582 1.00 96.06 80 ALA A O 1
ATOM 618 N N . ILE A 1 81 ? 1.627 -9.023 6.258 1.00 97.62 81 ILE A N 1
ATOM 619 C CA . ILE A 1 81 ? 1.315 -8.319 5.006 1.00 97.62 81 ILE A CA 1
ATOM 620 C C . ILE A 1 81 ? 2.293 -7.160 4.791 1.00 97.62 81 ILE A C 1
ATOM 622 O O . ILE A 1 81 ? 2.836 -7.038 3.698 1.00 97.62 81 ILE A O 1
ATOM 626 N N . ALA A 1 82 ? 2.569 -6.360 5.823 1.00 96.81 82 ALA A N 1
ATOM 627 C CA . ALA A 1 82 ? 3.513 -5.247 5.776 1.00 96.81 82 ALA A CA 1
ATOM 628 C C . ALA A 1 82 ? 4.920 -5.696 5.371 1.00 96.81 82 ALA A C 1
ATOM 630 O O . ALA A 1 82 ? 5.514 -5.134 4.452 1.00 96.81 82 ALA A O 1
ATOM 631 N N . ILE A 1 83 ? 5.421 -6.771 5.991 1.00 97.69 83 ILE A N 1
ATOM 632 C CA . ILE A 1 83 ? 6.696 -7.391 5.610 1.00 97.69 83 ILE A CA 1
ATOM 633 C C . ILE A 1 83 ? 6.655 -7.817 4.138 1.00 97.69 83 ILE A C 1
ATOM 635 O O . ILE A 1 83 ? 7.588 -7.531 3.389 1.00 97.69 83 ILE A O 1
ATOM 639 N N . GLY A 1 84 ? 5.566 -8.451 3.695 1.00 98.06 84 GLY A N 1
ATOM 640 C CA . GLY A 1 84 ? 5.373 -8.828 2.295 1.00 98.06 84 GLY A CA 1
ATOM 641 C C . GLY A 1 84 ? 5.411 -7.629 1.342 1.00 98.06 84 GLY A C 1
ATOM 642 O O . GLY A 1 84 ? 6.104 -7.676 0.321 1.00 98.06 84 GLY A O 1
ATOM 643 N N . VAL A 1 85 ? 4.716 -6.537 1.667 1.00 98.00 85 VAL A N 1
ATOM 644 C CA . VAL A 1 85 ? 4.736 -5.291 0.886 1.00 98.00 85 VAL A CA 1
ATOM 645 C C . VAL A 1 85 ? 6.155 -4.736 0.815 1.00 98.00 85 VAL A C 1
ATOM 647 O O . VAL A 1 85 ? 6.640 -4.466 -0.284 1.00 98.00 85 VAL A O 1
ATOM 650 N N . THR A 1 86 ? 6.866 -4.639 1.940 1.00 97.81 86 THR A N 1
ATOM 651 C CA . THR A 1 86 ? 8.251 -4.151 1.965 1.00 97.81 86 THR A CA 1
ATOM 652 C C . THR A 1 86 ? 9.165 -5.016 1.100 1.00 97.81 86 THR A C 1
ATOM 654 O O . THR A 1 86 ? 9.836 -4.494 0.209 1.00 97.81 86 THR A O 1
ATOM 657 N N . LEU A 1 87 ? 9.170 -6.336 1.299 1.00 98.06 87 LEU A N 1
ATOM 658 C CA . LEU A 1 87 ? 10.055 -7.245 0.565 1.00 98.06 87 LEU A CA 1
ATOM 659 C C . LEU A 1 87 ? 9.738 -7.279 -0.934 1.00 98.06 87 LEU A C 1
ATOM 661 O O . LEU A 1 87 ? 10.654 -7.216 -1.755 1.00 98.06 87 LEU A O 1
ATOM 665 N N . SER A 1 88 ? 8.455 -7.322 -1.306 1.00 98.00 88 SER A N 1
ATOM 666 C CA . SER A 1 88 ? 8.047 -7.273 -2.715 1.00 98.00 88 SER A CA 1
ATOM 667 C C . SER A 1 88 ? 8.409 -5.938 -3.371 1.00 98.00 88 SER A C 1
ATOM 669 O O . SER A 1 88 ? 8.858 -5.931 -4.514 1.00 98.00 88 SER A O 1
ATOM 671 N N . THR A 1 89 ? 8.317 -4.818 -2.648 1.00 97.06 89 THR A N 1
ATOM 672 C CA . THR A 1 89 ? 8.733 -3.498 -3.153 1.00 97.06 89 THR A CA 1
ATOM 673 C C . THR A 1 89 ? 10.242 -3.434 -3.381 1.00 97.06 89 THR A C 1
ATOM 675 O O . THR A 1 89 ? 10.683 -2.983 -4.438 1.00 97.06 89 THR A O 1
ATOM 678 N N . ILE A 1 90 ? 11.048 -3.927 -2.430 1.00 97.12 90 ILE A N 1
ATOM 679 C CA . ILE A 1 90 ? 12.509 -4.030 -2.593 1.00 97.12 90 ILE A CA 1
ATOM 680 C C . ILE A 1 90 ? 12.832 -4.867 -3.829 1.00 97.12 90 ILE A C 1
ATOM 682 O O . ILE A 1 90 ? 13.654 -4.464 -4.653 1.00 97.12 90 ILE A O 1
ATOM 686 N N . TRP A 1 91 ? 12.151 -6.002 -3.992 1.00 97.62 91 TRP A N 1
ATOM 687 C CA . TRP A 1 91 ? 12.330 -6.852 -5.160 1.00 97.62 91 TRP A CA 1
ATOM 688 C C . TRP A 1 91 ? 12.007 -6.118 -6.465 1.00 97.62 91 TRP A C 1
ATOM 690 O O . TRP A 1 91 ? 12.814 -6.164 -7.392 1.00 97.62 91 TRP A O 1
ATOM 700 N N . LEU A 1 92 ? 10.896 -5.376 -6.536 1.00 95.56 92 LEU A N 1
ATOM 701 C CA . LEU A 1 92 ? 10.577 -4.551 -7.706 1.00 95.56 92 LEU A CA 1
ATOM 702 C C . LEU A 1 92 ? 11.654 -3.494 -7.977 1.00 95.56 92 LEU A C 1
ATOM 704 O O . LEU A 1 92 ? 12.013 -3.274 -9.133 1.00 95.56 92 LEU A O 1
ATOM 708 N N . PHE A 1 93 ? 12.207 -2.860 -6.940 1.00 95.44 93 PHE A N 1
ATOM 709 C CA . PHE A 1 93 ? 13.263 -1.858 -7.107 1.00 95.44 93 PHE A CA 1
ATOM 710 C C . PHE A 1 93 ? 14.537 -2.426 -7.724 1.00 95.44 93 PHE A C 1
ATOM 712 O O . PHE A 1 93 ? 15.179 -1.717 -8.505 1.00 95.44 93 PHE A O 1
ATOM 719 N N . VAL A 1 94 ? 14.882 -3.667 -7.375 1.00 96.19 94 VAL A N 1
ATOM 720 C CA . VAL A 1 94 ? 16.032 -4.397 -7.920 1.00 96.19 94 VAL A CA 1
ATOM 721 C C . VAL A 1 94 ? 15.727 -4.912 -9.326 1.00 96.19 94 VAL A C 1
ATOM 723 O O . VAL A 1 94 ? 16.495 -4.662 -10.249 1.00 96.19 94 VAL A O 1
ATOM 726 N N . ALA A 1 95 ? 14.592 -5.586 -9.515 1.00 95.06 95 ALA A N 1
ATOM 727 C CA . ALA A 1 95 ? 14.229 -6.220 -10.781 1.00 95.06 95 ALA A CA 1
ATOM 728 C C . ALA A 1 95 ? 13.952 -5.213 -11.910 1.00 95.06 95 ALA A C 1
ATOM 730 O O . ALA A 1 95 ? 14.190 -5.519 -13.074 1.00 95.06 95 ALA A O 1
ATOM 731 N N . ALA A 1 96 ? 13.453 -4.019 -11.577 1.00 91.75 96 ALA A N 1
ATOM 732 C CA . ALA A 1 96 ? 13.214 -2.933 -12.528 1.00 91.75 96 ALA A CA 1
ATOM 733 C C . ALA A 1 96 ? 14.359 -1.902 -12.560 1.00 91.75 96 ALA A C 1
ATOM 735 O O . ALA A 1 96 ? 14.170 -0.775 -13.022 1.00 91.75 96 ALA A O 1
ATOM 736 N N . TRP A 1 97 ? 15.536 -2.236 -12.023 1.00 94.75 97 TRP A N 1
ATOM 737 C CA . TRP A 1 97 ? 16.663 -1.311 -11.996 1.00 94.75 97 TRP A CA 1
ATOM 738 C C . TRP A 1 97 ? 17.195 -1.029 -13.408 1.00 94.75 97 TRP A C 1
ATOM 740 O O . TRP A 1 97 ? 17.683 -1.924 -14.091 1.00 94.75 97 TRP A O 1
ATOM 750 N N . ASN A 1 98 ? 17.169 0.241 -13.815 1.00 94.06 98 ASN A N 1
ATOM 751 C CA . ASN A 1 98 ? 17.699 0.725 -15.096 1.00 94.06 98 ASN A CA 1
ATOM 752 C C . ASN A 1 98 ? 18.724 1.870 -14.934 1.00 94.06 98 ASN A C 1
ATOM 754 O O . ASN A 1 98 ? 19.056 2.555 -15.898 1.00 94.06 98 ASN A O 1
ATOM 758 N N . GLY A 1 99 ? 19.238 2.068 -13.714 1.00 96.12 99 GLY A N 1
ATOM 759 C CA . GLY A 1 99 ? 20.168 3.142 -13.364 1.00 96.12 99 GLY A CA 1
ATOM 760 C C . GLY A 1 99 ? 19.481 4.405 -12.832 1.00 96.12 99 GLY A C 1
ATOM 761 O O . GLY A 1 99 ? 18.458 4.851 -13.338 1.00 96.12 99 G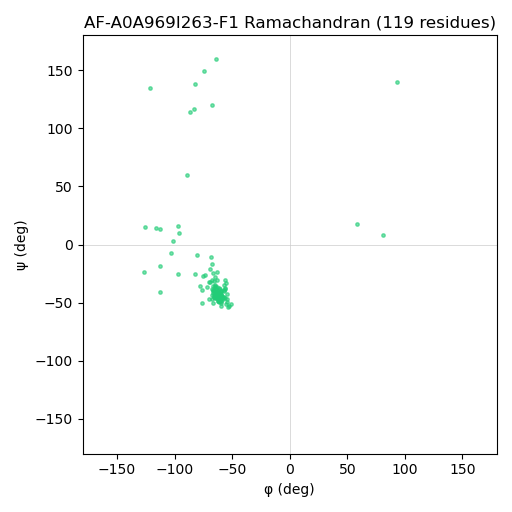LY A O 1
ATOM 762 N N . TRP A 1 100 ? 20.075 5.026 -11.808 1.00 95.25 100 TRP A N 1
ATOM 763 C CA . TRP A 1 100 ? 19.477 6.165 -11.093 1.00 95.25 100 TRP A CA 1
ATOM 764 C C . TRP A 1 100 ? 19.139 7.363 -11.993 1.00 95.25 100 TRP A C 1
ATOM 766 O O . TRP A 1 100 ? 18.100 8.002 -11.825 1.00 95.25 100 TRP A O 1
ATOM 776 N N . ALA A 1 101 ? 20.003 7.675 -12.963 1.00 96.75 101 ALA A N 1
ATOM 777 C CA . ALA A 1 101 ? 19.802 8.799 -13.875 1.00 96.75 101 ALA A CA 1
ATOM 778 C C . ALA A 1 101 ? 18.580 8.609 -14.790 1.00 96.75 101 ALA A C 1
ATOM 780 O O . ALA A 1 101 ? 17.918 9.591 -15.111 1.00 96.75 101 ALA A O 1
ATOM 781 N N . ALA A 1 102 ? 18.253 7.361 -15.145 1.00 96.12 102 ALA A N 1
ATOM 782 C CA . ALA A 1 102 ? 17.138 7.018 -16.026 1.00 96.12 102 ALA A CA 1
ATOM 783 C C . ALA A 1 102 ? 15.771 6.994 -15.314 1.00 96.12 102 ALA A C 1
ATOM 785 O O . ALA A 1 102 ? 14.736 6.881 -15.967 1.00 96.12 102 ALA A O 1
ATOM 786 N N . MET A 1 103 ? 15.743 7.091 -13.981 1.00 95.62 103 MET A N 1
ATOM 787 C CA . MET A 1 103 ? 14.506 7.039 -13.201 1.00 95.62 103 MET A CA 1
ATOM 788 C C . MET A 1 103 ? 13.794 8.393 -13.158 1.00 95.62 103 MET A C 1
ATOM 790 O O . MET A 1 103 ? 14.416 9.435 -12.903 1.00 95.62 103 MET A O 1
ATOM 794 N N . SER A 1 104 ? 12.468 8.353 -13.307 1.00 95.62 104 SER A N 1
ATOM 795 C CA . SER A 1 104 ? 11.608 9.515 -13.091 1.00 95.62 104 SER A CA 1
ATOM 796 C C . SER A 1 104 ? 11.642 9.978 -11.619 1.00 95.62 104 SER A C 1
ATOM 798 O O . SER A 1 104 ? 12.042 9.208 -10.730 1.00 95.62 104 SER A O 1
ATOM 800 N N . PRO A 1 105 ? 11.257 11.232 -11.321 1.00 96.44 105 PRO A N 1
ATOM 801 C CA . PRO A 1 105 ? 11.236 11.749 -9.952 1.00 96.44 105 PRO A CA 1
ATOM 802 C C . PRO A 1 105 ? 10.388 10.910 -8.987 1.00 96.44 105 PRO A C 1
ATOM 804 O O . PRO A 1 105 ? 10.799 10.686 -7.850 1.00 96.44 105 PRO A O 1
ATOM 807 N N . GLU A 1 106 ? 9.255 10.381 -9.442 1.00 94.06 106 GLU A N 1
ATOM 808 C CA . GLU A 1 106 ? 8.328 9.571 -8.642 1.00 94.06 106 GLU A CA 1
ATOM 809 C C . GLU A 1 106 ? 8.973 8.235 -8.249 1.00 94.06 106 GLU A C 1
ATOM 811 O O . GLU A 1 106 ? 8.900 7.799 -7.101 1.00 94.06 106 GLU A O 1
ATOM 816 N N . VAL A 1 107 ? 9.694 7.612 -9.184 1.00 93.25 107 VAL A N 1
ATOM 817 C CA . VAL A 1 107 ? 10.417 6.349 -8.971 1.00 93.25 107 VAL A CA 1
ATOM 818 C C . VAL A 1 107 ? 11.554 6.524 -7.955 1.00 93.25 107 VAL A C 1
ATOM 820 O O . VAL A 1 107 ? 11.817 5.618 -7.152 1.00 93.25 107 VAL A O 1
ATOM 823 N N . LYS A 1 108 ? 12.208 7.692 -7.954 1.00 95.31 108 LYS A N 1
ATOM 824 C CA . LYS A 1 108 ? 13.214 8.073 -6.949 1.00 95.31 108 LYS A CA 1
ATOM 825 C C . LYS A 1 108 ? 12.568 8.337 -5.590 1.00 95.31 108 LYS A C 1
ATOM 827 O O . LYS A 1 108 ? 13.036 7.802 -4.589 1.00 95.31 108 LYS A O 1
ATOM 832 N N . ALA A 1 109 ? 11.478 9.103 -5.553 1.00 94.38 109 ALA A N 1
ATOM 833 C CA . ALA A 1 109 ? 10.746 9.407 -4.325 1.00 94.38 109 ALA A CA 1
ATOM 834 C C . ALA A 1 109 ? 10.250 8.129 -3.630 1.00 94.38 109 ALA A C 1
ATOM 836 O O . ALA A 1 109 ? 10.494 7.949 -2.439 1.00 94.38 109 ALA A O 1
ATOM 837 N N . ASN A 1 110 ? 9.670 7.186 -4.378 1.00 91.94 110 ASN A N 1
ATOM 838 C CA . ASN A 1 110 ? 9.202 5.906 -3.836 1.00 91.94 110 ASN A CA 1
ATOM 839 C C . ASN A 1 110 ? 10.315 5.110 -3.134 1.00 91.94 110 ASN A C 1
ATOM 841 O O . ASN A 1 110 ? 10.066 4.469 -2.113 1.00 91.94 110 ASN A O 1
ATOM 845 N N . ARG A 1 111 ? 11.559 5.188 -3.626 1.00 94.19 111 ARG A N 1
ATOM 846 C CA . ARG A 1 111 ? 12.715 4.540 -2.982 1.00 94.19 111 ARG A CA 1
ATOM 847 C C . ARG A 1 111 ? 13.060 5.167 -1.635 1.00 94.19 111 ARG A C 1
ATOM 849 O O . ARG A 1 111 ? 13.378 4.437 -0.703 1.00 94.19 111 ARG A O 1
ATOM 856 N N . PHE A 1 112 ? 12.954 6.488 -1.516 1.00 92.88 112 PHE A N 1
ATOM 857 C CA . PHE A 1 112 ? 13.165 7.190 -0.246 1.00 92.88 112 PHE A CA 1
ATOM 858 C C . PHE A 1 112 ? 12.002 7.032 0.735 1.00 92.88 112 PHE A C 1
ATOM 860 O O . PHE A 1 112 ? 12.216 7.099 1.944 1.00 92.88 112 PHE A O 1
ATOM 867 N N . LEU A 1 113 ? 10.784 6.810 0.239 1.00 93.75 113 LEU A N 1
ATOM 868 C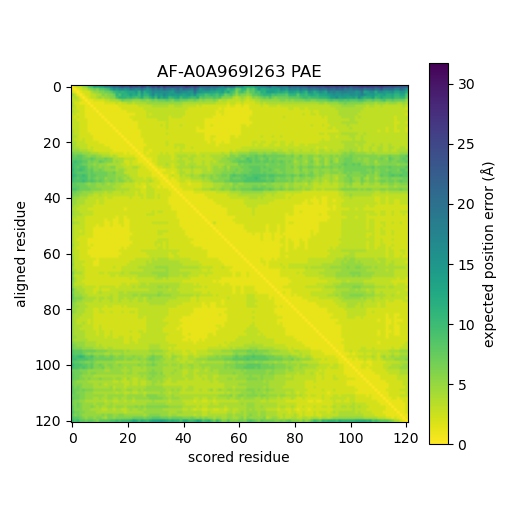 CA . LEU A 1 113 ? 9.599 6.652 1.082 1.00 93.75 113 LEU A CA 1
ATOM 869 C C . LEU A 1 113 ? 9.444 5.237 1.649 1.00 93.75 113 LEU A C 1
ATOM 871 O O . LEU A 1 113 ? 8.867 5.087 2.726 1.00 93.75 113 LEU A O 1
ATOM 875 N N . LEU A 1 114 ? 9.990 4.207 0.998 1.00 94.69 114 LEU A N 1
ATOM 876 C CA . LEU A 1 114 ? 9.904 2.826 1.488 1.00 94.69 114 LEU A CA 1
ATOM 877 C C . LEU A 1 114 ? 10.409 2.636 2.940 1.00 94.69 114 LEU A C 1
ATOM 879 O O . LEU A 1 114 ? 9.724 1.948 3.703 1.00 94.69 114 LEU A O 1
ATOM 883 N N . PRO A 1 115 ? 11.539 3.230 3.379 1.00 93.81 115 PRO A N 1
ATOM 884 C CA . PRO A 1 115 ? 11.935 3.197 4.786 1.00 93.81 115 PRO A CA 1
ATOM 885 C C . PRO A 1 115 ? 10.877 3.765 5.734 1.00 93.81 115 PRO A C 1
ATOM 887 O O . PRO A 1 115 ? 10.645 3.186 6.788 1.00 93.81 115 PRO A O 1
ATOM 890 N N . SER A 1 116 ? 10.201 4.856 5.354 1.00 93.19 116 SER A N 1
ATOM 891 C CA . SER A 1 116 ? 9.146 5.442 6.189 1.00 93.19 116 SER A CA 1
ATOM 892 C C . SER A 1 116 ? 7.966 4.483 6.345 1.00 93.19 116 SER A C 1
ATOM 894 O O . SER A 1 116 ? 7.548 4.218 7.467 1.00 93.19 116 SER A O 1
ATOM 896 N N . TYR A 1 117 ? 7.510 3.870 5.247 1.00 91.62 117 TYR A N 1
ATOM 897 C CA . TYR A 1 117 ? 6.500 2.818 5.304 1.00 91.62 117 TYR A CA 1
ATOM 898 C C . TYR A 1 117 ? 6.950 1.688 6.231 1.00 91.62 117 TYR A C 1
ATOM 900 O O . TYR A 1 117 ? 6.235 1.344 7.154 1.00 91.62 117 TYR A O 1
ATOM 908 N N . SER A 1 118 ? 8.164 1.170 6.045 1.00 93.12 118 SER A N 1
ATOM 909 C CA . SER A 1 118 ? 8.637 -0.031 6.747 1.00 93.12 118 SER A CA 1
ATOM 910 C C . SER A 1 118 ? 8.873 0.166 8.250 1.00 93.12 118 SER A C 1
ATOM 912 O O . SER A 1 118 ? 8.914 -0.817 8.984 1.00 93.12 118 SER A O 1
ATOM 914 N N . LEU A 1 119 ? 9.060 1.406 8.711 1.00 91.25 119 LEU A N 1
ATOM 915 C CA . LEU A 1 119 ? 9.316 1.726 10.120 1.00 91.25 119 LEU A CA 1
ATOM 916 C C . LEU A 1 119 ? 8.064 2.161 10.890 1.00 91.25 119 LEU A C 1
ATOM 918 O O . LEU A 1 119 ? 8.044 2.040 12.113 1.00 91.25 119 LEU A O 1
ATOM 922 N N . PHE A 1 120 ? 7.054 2.692 10.199 1.00 88.19 120 PHE A N 1
ATOM 923 C CA . PHE A 1 120 ? 5.862 3.292 10.818 1.00 88.19 120 PHE A CA 1
ATOM 924 C C . PHE A 1 120 ? 4.563 2.545 10.502 1.00 88.19 120 PHE A C 1
ATOM 926 O O . PHE A 1 120 ? 3.472 3.080 10.705 1.00 88.19 120 PHE A O 1
ATOM 933 N N . VAL A 1 121 ? 4.701 1.329 9.982 1.00 82.88 121 VAL A N 1
ATOM 934 C CA . VAL A 1 121 ? 3.623 0.404 9.644 1.00 82.88 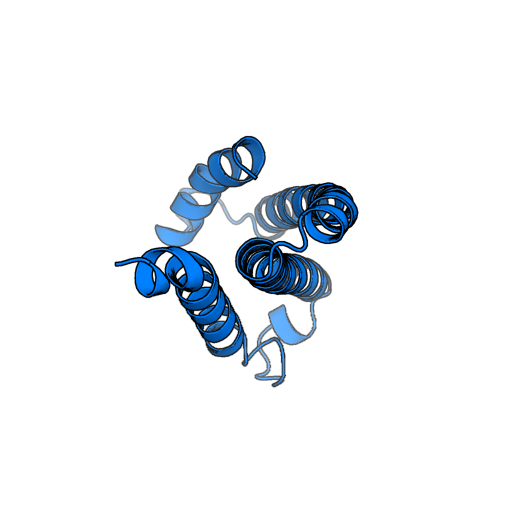121 VAL A CA 1
ATOM 935 C C . VAL A 1 121 ? 3.114 -0.388 10.846 1.00 82.88 121 VAL A C 1
ATOM 937 O O . VAL A 1 121 ? 3.939 -0.773 11.704 1.00 82.88 121 VAL A O 1
#

Solvent-accessible surface area (backbone atoms only — not comparable to full-atom values): 6701 Å² total; per-residue (Å²): 110,70,66,56,68,51,42,47,56,32,53,53,32,44,51,53,36,52,50,50,53,61,78,40,32,62,54,76,79,34,81,74,82,51,69,58,55,76,36,64,69,46,47,54,36,48,51,34,49,50,52,47,40,54,46,52,24,50,42,32,42,26,53,57,66,71,36,53,71,59,34,57,60,53,47,60,55,46,53,57,40,50,52,48,34,50,54,41,48,54,48,49,57,61,76,68,60,75,54,79,86,74,49,54,71,66,64,52,48,52,63,68,44,47,60,55,51,72,73,74,110

Mean predicted aligned error: 3.52 Å

pLDDT: mean 94.46, std 5.02, range [62.88, 98.62]

Secondary structure (DSSP, 8-state):
-HHHHHHHHHHHHHHHHHHHHHHTHHHHT---S-HHHH-HHHHHHHHHHHHHHHHHHHHHHHHHTT-HHHHHHHHHHHHHHHHHHHHHHHHHHHHT---GGGS-HHHHHHHHHHHHHHHH-

Foldseek 3Di:
DVVCVLCVQLVVLVVVLVCLCVVCVCQPPNPPPDPLNPPVLNVQLSVLVNVLSVLSNVLSVCVSVVVVVVSVVVVVVNLVSLVSNLVSVVVCCVVVDPDPVPDDPVNVVVVVCSVVSNPVD

Nearest PDB structures (foldseek):
  3plt-assembly2_C-2  TM=3.763E-01  e=5.761E+00  Saccharomyces cerevisiae